Protein AF-A0A1J4KTD9-F1 (afdb_monomer)

Nearest PDB structures (foldseek):
  4gt6-assembly1_A  TM=8.105E-01  e=2.247E-06  Faecalibacterium duncaniae
  4oju-assembly1_D  TM=8.662E-01  e=1.163E-05  Pseudoflavonifractor capillosus ATCC 29799
  7xw6-assembly1_R  TM=5.407E-01  e=3.514E+00  Homo sapiens
  7utz-assembly1_R  TM=3.946E-01  e=4.998E+00  Homo sapiens

Mean predicted aligned error: 5.16 Å

Foldseek 3Di:
DDFDWDDDDQWIWTQDPVQAIETAARQSDAEEEEDDQWDADPNDTHGHAEYEALSQPLHNYQEYEYEQNRNHPYYYHCVCPNYNHDYYHYDHDDPDDDDDD

Secondary structure (DSSP, 8-state):
----EEEETTEEEEE-TTS-EEEE--TT-EEEEE--SEEEETTEEEEEEEEPTTTTTT-EEEEEEE-TT----EE-TTTTTTS---EEEE-----PPP---

Solvent-accessible surface area (backbone atoms only — not comparable to full-atom values): 5586 Å² total; per-residue (Å²): 136,81,76,50,72,53,73,59,90,52,41,27,35,33,49,45,96,87,58,35,26,30,36,30,62,17,69,73,31,48,45,72,40,73,56,60,35,54,45,78,55,96,89,39,79,24,46,23,36,29,38,30,59,34,16,35,36,63,14,58,26,41,30,40,34,35,48,66,73,45,51,60,79,46,76,30,64,57,23,58,42,78,30,54,58,78,46,80,43,73,49,72,80,78,82,80,78,84,81,85,127

Structure (mmCIF, N/CA/C/O backbone):
data_AF-A0A1J4KTD9-F1
#
_entry.id   AF-A0A1J4KTD9-F1
#
loop_
_atom_site.group_PDB
_atom_site.id
_atom_site.type_symbol
_atom_site.label_atom_id
_atom_site.label_alt_id
_atom_site.label_comp_id
_atom_site.label_asym_id
_atom_site.label_entity_id
_atom_site.label_seq_id
_atom_site.pdbx_PDB_ins_code
_atom_site.Cartn_x
_atom_site.Cartn_y
_atom_site.Cartn_z
_atom_site.occupancy
_atom_site.B_iso_or_equiv
_atom_site.auth_seq_id
_atom_site.auth_comp_id
_atom_site.auth_asym_id
_atom_site.auth_atom_id
_atom_site.pdbx_PDB_model_num
ATOM 1 N N . MET A 1 1 ? -0.892 -16.849 17.671 1.00 43.47 1 MET A N 1
ATOM 2 C CA . MET A 1 1 ? -2.004 -16.732 16.704 1.00 43.47 1 MET A CA 1
ATOM 3 C C . MET A 1 1 ? -1.434 -16.287 15.367 1.00 43.47 1 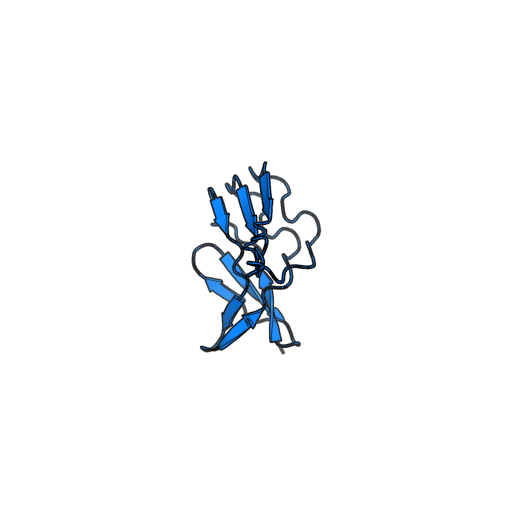MET A C 1
ATOM 5 O O . MET A 1 1 ? -0.628 -15.360 15.354 1.00 43.47 1 MET A O 1
ATOM 9 N N . SER A 1 2 ? -1.746 -17.011 14.293 1.00 50.59 2 SER A N 1
ATOM 10 C CA . SER A 1 2 ? -1.206 -16.798 12.945 1.00 50.59 2 SER A CA 1
ATOM 11 C C . SER A 1 2 ? -1.728 -15.506 12.317 1.00 50.59 2 SER A C 1
ATOM 13 O O . SER A 1 2 ? -2.882 -15.146 12.514 1.00 50.59 2 SER A O 1
ATOM 15 N N . LYS A 1 3 ? -0.889 -14.832 11.524 1.00 62.97 3 LYS A N 1
ATOM 16 C CA . LYS A 1 3 ? -1.304 -13.737 10.637 1.00 62.97 3 LYS A CA 1
ATOM 17 C C . LYS A 1 3 ? -2.328 -14.273 9.625 1.00 62.97 3 LYS A C 1
ATOM 19 O O . LYS A 1 3 ? -1.967 -15.126 8.814 1.00 62.97 3 LYS A O 1
ATOM 24 N N . SER A 1 4 ? -3.569 -13.793 9.663 1.00 76.50 4 SER A N 1
ATOM 25 C CA . SER A 1 4 ? -4.582 -14.120 8.649 1.00 76.50 4 SER A CA 1
ATOM 26 C C . SER A 1 4 ? -4.346 -13.294 7.389 1.00 76.50 4 SER A C 1
ATOM 28 O O . SER A 1 4 ? -4.072 -12.097 7.485 1.00 76.50 4 SER A O 1
ATOM 30 N N . LYS A 1 5 ? -4.446 -13.929 6.218 1.00 83.38 5 LYS A N 1
ATOM 31 C CA . LYS A 1 5 ? -4.310 -13.284 4.906 1.00 83.38 5 LYS A CA 1
ATOM 32 C C . LYS A 1 5 ? -5.632 -13.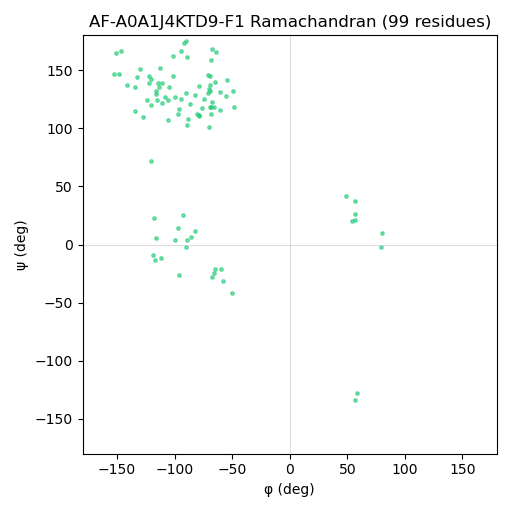341 4.154 1.00 83.38 5 LYS A C 1
ATOM 34 O O . LYS A 1 5 ? -6.285 -14.380 4.164 1.00 83.38 5 LYS A O 1
ATOM 39 N N . PHE A 1 6 ? -5.990 -12.256 3.479 1.00 87.00 6 PHE A N 1
ATOM 40 C CA . PHE A 1 6 ? -7.142 -12.203 2.577 1.00 87.00 6 PHE A CA 1
ATOM 41 C C . PHE A 1 6 ? -6.863 -11.254 1.409 1.00 87.00 6 PHE A C 1
ATOM 43 O O . PHE A 1 6 ? -5.891 -10.497 1.446 1.00 87.00 6 PHE A O 1
ATOM 50 N N . ALA A 1 7 ? -7.697 -11.311 0.372 1.00 83.31 7 ALA A N 1
ATOM 51 C CA . ALA A 1 7 ? -7.576 -10.464 -0.807 1.00 83.31 7 ALA A CA 1
ATOM 52 C C . ALA A 1 7 ? -8.852 -9.647 -1.032 1.00 83.31 7 ALA A C 1
ATOM 54 O O . ALA A 1 7 ? -9.958 -10.132 -0.795 1.00 83.31 7 ALA A O 1
ATOM 55 N N . PHE A 1 8 ? -8.688 -8.421 -1.522 1.00 81.44 8 PHE A N 1
ATOM 56 C CA . PHE A 1 8 ? -9.765 -7.573 -2.020 1.00 81.44 8 PHE A CA 1
ATOM 57 C C . PHE A 1 8 ? -9.322 -6.959 -3.350 1.00 81.44 8 PHE A C 1
ATOM 59 O O . PHE A 1 8 ? -8.338 -6.218 -3.417 1.00 81.44 8 PHE A O 1
ATOM 66 N N . GLY A 1 9 ? -10.012 -7.316 -4.435 1.00 84.69 9 GLY A N 1
ATOM 67 C CA . GLY A 1 9 ? -9.540 -7.014 -5.785 1.00 84.69 9 GLY A CA 1
ATOM 68 C C . GLY A 1 9 ? -8.158 -7.627 -6.042 1.00 84.69 9 GLY A C 1
ATOM 69 O O . GLY A 1 9 ? -7.947 -8.816 -5.818 1.00 84.69 9 GLY A O 1
ATOM 70 N N . SER A 1 10 ? -7.203 -6.814 -6.498 1.00 91.50 10 SER A N 1
ATOM 71 C CA . SER A 1 10 ? -5.812 -7.232 -6.732 1.00 91.50 10 SER A CA 1
ATOM 72 C C . SER A 1 10 ? -4.895 -7.083 -5.510 1.00 91.50 10 SER A C 1
ATOM 74 O O . SER A 1 10 ? -3.685 -7.281 -5.641 1.00 91.50 10 SER A O 1
ATOM 76 N N . LEU A 1 11 ? -5.436 -6.671 -4.359 1.00 96.44 11 LEU A N 1
ATOM 77 C CA . LEU A 1 11 ? -4.669 -6.337 -3.161 1.00 96.44 11 LEU A CA 1
ATOM 78 C C . LEU A 1 11 ? -4.785 -7.433 -2.112 1.00 96.44 11 LEU A C 1
ATOM 80 O O . LEU A 1 11 ? -5.878 -7.914 -1.819 1.00 96.44 11 LEU A O 1
ATOM 84 N N . ASN A 1 12 ? -3.650 -7.787 -1.523 1.00 96.88 12 ASN A N 1
ATOM 85 C CA . ASN A 1 12 ? -3.563 -8.725 -0.415 1.00 96.88 12 ASN A CA 1
ATOM 86 C C . ASN A 1 12 ? -3.390 -7.964 0.897 1.00 96.88 12 ASN A C 1
ATOM 88 O O . ASN A 1 12 ? -2.669 -6.970 0.953 1.00 96.88 12 ASN A O 1
ATOM 92 N N . PHE A 1 13 ? -3.978 -8.478 1.971 1.00 97.31 13 PHE A N 1
ATOM 93 C CA . PHE A 1 13 ? -3.913 -7.881 3.300 1.00 97.31 13 PHE A CA 1
ATOM 94 C C . PHE A 1 13 ? -3.512 -8.916 4.345 1.00 97.31 13 PHE A C 1
ATOM 96 O O . PHE A 1 13 ? -3.787 -10.110 4.208 1.00 97.31 13 PHE A O 1
ATOM 103 N N . ILE A 1 14 ? -2.858 -8.438 5.398 1.00 96.81 14 ILE A N 1
ATOM 104 C CA . ILE A 1 14 ? -2.562 -9.172 6.625 1.00 96.81 14 ILE A CA 1
ATOM 105 C C . ILE A 1 14 ? -3.294 -8.481 7.769 1.00 96.81 14 ILE A C 1
ATOM 107 O O . ILE A 1 14 ? -3.184 -7.267 7.918 1.00 96.81 14 ILE A O 1
ATOM 111 N N . VAL A 1 15 ? -3.998 -9.257 8.591 1.00 96.88 15 VAL A N 1
ATOM 112 C CA . VAL A 1 15 ? -4.613 -8.752 9.826 1.00 96.88 15 VAL A CA 1
ATOM 113 C C . VAL A 1 15 ? -3.570 -8.710 10.943 1.00 96.88 15 VAL A C 1
ATOM 115 O O . VAL A 1 15 ? -2.888 -9.707 11.212 1.00 96.88 15 VAL A O 1
ATOM 118 N N . ASN A 1 16 ? -3.463 -7.558 11.596 1.00 95.56 16 ASN A N 1
ATOM 119 C CA . ASN A 1 16 ? -2.581 -7.315 12.729 1.00 95.56 16 ASN A CA 1
ATOM 120 C C . ASN A 1 16 ? -3.272 -7.655 14.056 1.00 95.56 16 ASN A C 1
ATOM 122 O O . ASN A 1 16 ? -4.494 -7.753 14.149 1.00 95.56 16 ASN A O 1
ATOM 126 N N . LYS A 1 17 ? -2.477 -7.847 15.116 1.00 93.00 17 LYS A N 1
ATOM 127 C CA . LYS A 1 17 ? -3.000 -8.220 16.445 1.00 93.00 17 LYS A CA 1
ATOM 128 C C . LYS A 1 17 ? -3.857 -7.127 17.090 1.00 93.00 17 LYS A C 1
ATOM 130 O O . LYS A 1 17 ? -4.674 -7.441 17.944 1.00 93.00 17 LYS A O 1
ATOM 135 N N . ASP A 1 18 ? -3.642 -5.877 16.702 1.00 94.31 18 ASP A N 1
ATOM 136 C CA . ASP A 1 18 ? -4.359 -4.697 17.190 1.00 94.31 18 ASP A CA 1
ATOM 137 C C . ASP A 1 18 ? -5.662 -4.421 16.419 1.00 94.31 18 ASP A C 1
ATOM 139 O O . ASP A 1 18 ? -6.305 -3.401 16.642 1.00 94.31 18 ASP A O 1
ATOM 143 N N . GLY A 1 19 ? -6.062 -5.320 15.514 1.00 94.31 19 GLY A N 1
ATOM 144 C CA . GLY A 1 19 ? -7.271 -5.156 14.709 1.00 94.31 19 GLY A CA 1
ATOM 145 C C . GLY A 1 19 ? -7.097 -4.233 13.504 1.00 94.31 19 GLY A C 1
ATOM 146 O O . GLY A 1 19 ? -8.089 -3.900 12.865 1.00 94.31 19 GLY A O 1
ATOM 147 N N . THR A 1 20 ? -5.869 -3.833 13.164 1.00 96.88 20 THR A N 1
ATOM 148 C CA . THR A 1 20 ? -5.566 -3.113 11.919 1.00 96.88 20 THR A CA 1
ATOM 149 C C . THR A 1 20 ? -5.182 -4.072 10.785 1.00 96.88 20 THR A C 1
ATOM 151 O O . THR A 1 20 ? -5.029 -5.282 10.981 1.00 96.88 20 THR A O 1
ATOM 154 N N . ALA A 1 21 ? -5.019 -3.539 9.578 1.00 97.88 21 ALA A N 1
ATOM 155 C CA . ALA A 1 21 ? -4.555 -4.264 8.407 1.00 97.88 21 ALA A CA 1
ATOM 156 C C . ALA A 1 21 ? -3.266 -3.661 7.838 1.00 97.88 21 ALA A C 1
ATOM 158 O O . ALA A 1 21 ? -3.098 -2.442 7.745 1.00 97.88 21 ALA A O 1
ATOM 159 N N . THR A 1 22 ? -2.391 -4.547 7.370 1.00 98.06 22 THR A N 1
ATOM 160 C CA . THR A 1 22 ? -1.230 -4.214 6.546 1.00 98.06 22 THR A CA 1
ATOM 161 C C . THR A 1 22 ? -1.483 -4.686 5.116 1.00 98.06 22 THR A C 1
ATOM 163 O O . THR A 1 22 ? -1.772 -5.866 4.898 1.00 98.06 22 THR A O 1
ATOM 166 N N . LEU A 1 23 ? -1.340 -3.798 4.129 1.00 98.19 23 LEU A N 1
ATOM 167 C CA . LEU A 1 23 ? -1.352 -4.157 2.711 1.00 98.19 23 LEU A CA 1
ATOM 168 C C . LEU A 1 23 ? -0.085 -4.965 2.405 1.00 98.19 23 LEU A C 1
ATOM 170 O O . LEU A 1 23 ? 1.037 -4.468 2.485 1.00 98.19 23 LEU A O 1
ATOM 174 N N . ALA A 1 24 ? -0.269 -6.242 2.103 1.00 98.06 24 ALA A N 1
ATOM 175 C CA . ALA A 1 24 ? 0.790 -7.210 1.875 1.00 98.06 24 ALA A CA 1
ATOM 176 C C . ALA A 1 24 ? 1.211 -7.260 0.400 1.00 98.06 24 ALA A C 1
ATOM 178 O O . ALA A 1 24 ? 0.592 -6.643 -0.468 1.00 98.06 24 ALA A O 1
ATOM 179 N N . LYS A 1 25 ? 2.250 -8.052 0.098 1.00 97.56 25 LYS A N 1
ATOM 180 C CA . LYS A 1 25 ? 2.718 -8.265 -1.278 1.00 97.56 25 LYS A CA 1
ATOM 181 C C . LYS A 1 25 ? 1.550 -8.607 -2.207 1.00 97.56 25 LYS A C 1
ATOM 183 O O . LYS A 1 25 ? 0.888 -9.631 -2.031 1.00 97.56 25 LYS A O 1
ATOM 188 N N . SER A 1 26 ? 1.331 -7.749 -3.196 1.00 97.62 26 SER A N 1
ATOM 189 C CA . SER A 1 26 ? 0.188 -7.772 -4.107 1.00 97.62 26 SER A CA 1
ATOM 190 C C . SER A 1 26 ? 0.684 -7.918 -5.551 1.00 97.62 26 SER A C 1
ATOM 192 O O . SER A 1 26 ? 0.641 -6.960 -6.319 1.00 97.62 26 SER A O 1
ATOM 194 N N . PRO A 1 27 ? 1.191 -9.107 -5.942 1.00 95.69 27 PRO A N 1
ATOM 195 C CA . PRO A 1 27 ? 1.880 -9.302 -7.225 1.00 95.69 27 PRO A CA 1
ATOM 196 C C . PRO A 1 27 ? 0.967 -9.110 -8.444 1.00 95.69 27 PRO A C 1
ATOM 198 O O . PRO A 1 27 ? 1.446 -8.845 -9.539 1.00 95.69 27 PRO A O 1
ATOM 201 N N . ASN A 1 28 ? -0.348 -9.222 -8.248 1.00 94.75 28 ASN A N 1
ATOM 202 C CA . ASN A 1 28 ? -1.345 -9.096 -9.309 1.00 94.75 28 ASN A CA 1
ATOM 203 C C . ASN A 1 28 ? -1.842 -7.652 -9.498 1.00 94.75 28 ASN A C 1
ATOM 205 O O . ASN A 1 28 ? -2.677 -7.401 -10.369 1.00 94.75 28 ASN A O 1
ATOM 209 N N . ALA A 1 29 ? -1.372 -6.708 -8.676 1.00 97.00 29 ALA A N 1
ATOM 210 C CA . ALA A 1 29 ? -1.713 -5.300 -8.810 1.00 97.00 29 ALA A CA 1
ATOM 211 C C . ALA A 1 29 ? -1.070 -4.701 -10.073 1.00 97.00 29 ALA A C 1
ATOM 213 O O . ALA A 1 29 ? 0.093 -4.965 -10.392 1.00 97.00 29 ALA A O 1
ATOM 214 N N . LYS A 1 30 ? -1.841 -3.893 -10.804 1.00 97.06 30 LYS A N 1
ATOM 215 C CA . LYS A 1 30 ? -1.428 -3.267 -12.066 1.00 97.06 30 LYS A CA 1
ATOM 216 C C . LYS A 1 30 ? -2.148 -1.941 -12.286 1.00 97.06 30 LYS A C 1
ATOM 218 O O . LYS A 1 30 ? -3.184 -1.705 -11.670 1.00 97.06 30 LYS A O 1
ATOM 223 N N . ASN A 1 31 ? -1.648 -1.130 -13.217 1.00 96.50 31 ASN A N 1
ATOM 224 C CA . ASN A 1 31 ? -2.206 0.176 -13.573 1.00 96.50 31 ASN A CA 1
ATOM 225 C C . ASN A 1 31 ? -2.285 1.103 -12.346 1.00 96.50 31 ASN A C 1
ATOM 227 O O . ASN A 1 31 ? -1.324 1.217 -11.591 1.00 96.50 31 ASN A O 1
ATOM 231 N N . ILE A 1 32 ? -3.415 1.774 -12.148 1.00 96.38 32 ILE A N 1
ATOM 232 C CA . ILE A 1 32 ? -3.648 2.646 -11.003 1.00 96.38 32 ILE A CA 1
ATOM 233 C C . ILE A 1 32 ? -4.268 1.822 -9.875 1.00 96.38 32 ILE A C 1
ATOM 235 O O . ILE A 1 32 ? -5.256 1.118 -10.086 1.00 96.38 32 ILE A O 1
ATOM 239 N N . VAL A 1 33 ? -3.701 1.936 -8.677 1.00 96.31 33 VAL A N 1
ATOM 240 C CA . VAL A 1 33 ? -4.189 1.275 -7.463 1.00 96.31 33 VAL A CA 1
ATOM 241 C C . VAL A 1 33 ? -4.631 2.322 -6.455 1.00 96.31 33 VAL A C 1
ATOM 243 O O . VAL A 1 33 ? -3.859 3.208 -6.107 1.00 96.31 33 VAL A O 1
ATOM 246 N N . THR A 1 34 ? -5.837 2.177 -5.918 1.00 96.25 34 THR A N 1
ATOM 247 C CA . THR A 1 34 ? -6.259 2.909 -4.720 1.00 96.25 34 THR A CA 1
ATOM 248 C C . THR A 1 34 ? -6.000 2.041 -3.497 1.00 96.25 34 THR A C 1
ATOM 250 O O . THR A 1 34 ? -6.473 0.904 -3.446 1.00 96.25 34 THR A O 1
ATOM 253 N N . VAL A 1 35 ? -5.264 2.557 -2.511 1.00 96.69 35 VAL A N 1
ATOM 254 C CA . VAL A 1 35 ? -5.134 1.903 -1.203 1.00 96.69 35 VAL A CA 1
ATOM 255 C C . VAL A 1 35 ? -6.381 2.249 -0.394 1.00 96.69 35 VAL A C 1
ATOM 257 O O . VAL A 1 35 ? -6.576 3.423 -0.079 1.00 96.69 35 VAL A O 1
ATOM 260 N N . PRO A 1 36 ? -7.260 1.279 -0.088 1.00 95.88 36 PRO A N 1
ATOM 261 C CA . PRO A 1 36 ? -8.479 1.585 0.637 1.00 95.88 36 PRO A CA 1
ATOM 262 C C . PRO A 1 36 ? -8.150 1.939 2.097 1.00 95.88 36 PRO A C 1
ATOM 264 O O . PRO A 1 36 ? -7.244 1.337 2.674 1.00 95.88 36 PRO A O 1
ATOM 267 N N . PRO A 1 37 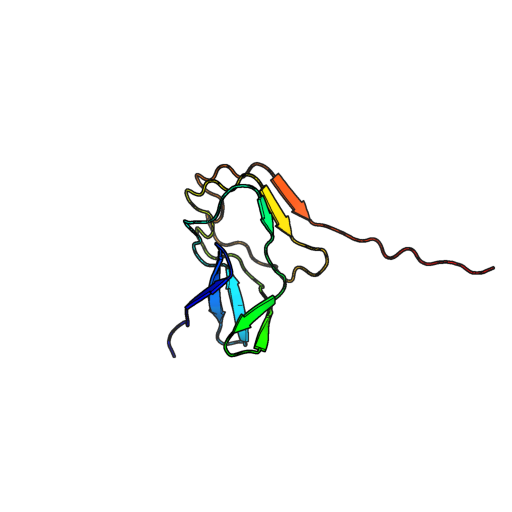? -8.896 2.865 2.718 1.00 96.31 37 PRO A N 1
ATOM 268 C CA . PRO A 1 37 ? -8.715 3.236 4.124 1.00 96.31 37 PRO A CA 1
ATOM 269 C C . PRO A 1 37 ? -9.096 2.091 5.075 1.00 96.31 37 PRO A C 1
ATOM 271 O O . PRO A 1 37 ? -8.523 1.960 6.155 1.00 96.31 37 PRO A O 1
ATOM 274 N N . TYR A 1 38 ? -10.019 1.224 4.645 1.00 96.38 38 TYR A N 1
ATOM 275 C CA . TYR A 1 38 ? -10.472 0.045 5.377 1.00 96.38 38 TYR A CA 1
ATOM 276 C C . TYR A 1 38 ? -10.491 -1.184 4.471 1.00 96.38 38 TYR A C 1
ATOM 278 O O . TYR A 1 38 ? -10.859 -1.107 3.299 1.00 96.38 38 TYR A O 1
ATOM 286 N N . ALA A 1 39 ? -10.152 -2.336 5.037 1.00 94.62 39 ALA A N 1
ATOM 287 C CA . ALA A 1 39 ? -10.333 -3.638 4.412 1.00 94.62 39 ALA A CA 1
ATOM 288 C C . ALA A 1 39 ? -11.398 -4.434 5.186 1.00 94.62 39 ALA A C 1
ATOM 290 O O . ALA A 1 39 ? -11.580 -4.217 6.380 1.00 94.62 39 ALA A O 1
ATOM 291 N N . VAL A 1 40 ? -12.121 -5.343 4.527 1.00 91.31 40 VAL A N 1
ATOM 292 C CA . VAL A 1 40 ? -13.184 -6.129 5.179 1.00 91.31 40 VAL A CA 1
ATOM 293 C C . VAL A 1 40 ? -12.635 -7.481 5.620 1.00 91.31 40 VAL A C 1
ATOM 295 O O . VAL A 1 40 ? -12.260 -8.301 4.783 1.00 91.31 40 VAL A O 1
ATOM 298 N N . TYR A 1 41 ? -12.627 -7.734 6.928 1.00 90.19 41 TYR A N 1
ATOM 299 C CA . TYR A 1 41 ? -12.228 -9.013 7.516 1.00 90.19 41 TYR A CA 1
ATOM 300 C C . TYR A 1 41 ? -13.353 -9.559 8.398 1.00 90.19 41 TYR A C 1
ATOM 302 O O . TYR A 1 41 ? -13.832 -8.877 9.302 1.00 90.19 41 TYR A O 1
ATOM 310 N N . ASN A 1 42 ? -13.804 -10.788 8.123 1.00 90.88 42 ASN A N 1
ATOM 311 C CA . ASN A 1 42 ? -14.937 -11.425 8.812 1.00 90.88 42 ASN A CA 1
ATOM 312 C C . ASN A 1 42 ? -16.184 -10.519 8.908 1.00 90.88 42 ASN A C 1
ATOM 314 O O . ASN A 1 42 ? -16.824 -10.438 9.952 1.00 90.88 42 ASN A O 1
ATOM 318 N N . GLY A 1 43 ? -16.496 -9.799 7.826 1.00 90.69 43 GLY A N 1
ATOM 319 C CA . GLY A 1 43 ? -17.653 -8.900 7.749 1.00 90.69 43 GLY A CA 1
ATOM 320 C C . GLY A 1 43 ? -17.476 -7.534 8.421 1.00 90.69 43 GLY A C 1
ATOM 321 O O . GLY A 1 43 ? -18.375 -6.709 8.310 1.00 90.69 43 GLY A O 1
ATOM 322 N N . ASN A 1 44 ? -16.334 -7.260 9.061 1.00 92.31 44 ASN A N 1
ATOM 323 C CA . ASN A 1 44 ? -16.070 -5.985 9.730 1.00 92.31 44 ASN A CA 1
ATOM 324 C C . ASN A 1 44 ? -14.991 -5.173 8.995 1.00 92.31 44 ASN A C 1
ATOM 326 O O . ASN A 1 44 ? -13.986 -5.752 8.564 1.00 92.31 44 ASN A O 1
ATOM 330 N N . PRO A 1 45 ? -15.158 -3.845 8.858 1.00 95.62 45 PRO A N 1
ATOM 331 C CA . PRO A 1 45 ? -14.106 -2.981 8.346 1.00 95.62 45 PRO A CA 1
ATOM 332 C C . PRO A 1 45 ? -12.982 -2.848 9.381 1.00 95.62 45 PRO A C 1
ATOM 334 O O . PRO A 1 45 ? -13.228 -2.538 10.545 1.00 95.62 45 PRO A O 1
ATOM 337 N N . ILE A 1 46 ? -11.743 -3.053 8.944 1.00 96.38 46 ILE A N 1
ATOM 338 C CA . ILE A 1 46 ? -10.530 -2.844 9.738 1.00 96.38 46 ILE A CA 1
ATOM 339 C C . ILE A 1 46 ? -9.612 -1.836 9.036 1.00 96.38 46 ILE A C 1
ATOM 341 O O . ILE A 1 46 ? -9.493 -1.884 7.809 1.00 96.38 46 ILE A O 1
ATOM 345 N N . PRO A 1 47 ? -8.978 -0.905 9.769 1.00 98.06 47 PRO A N 1
ATOM 346 C CA . PRO A 1 47 ? -8.217 0.188 9.170 1.00 98.06 47 PRO A CA 1
ATOM 347 C C . PRO A 1 47 ? -6.929 -0.317 8.514 1.00 98.06 47 PRO A C 1
ATOM 349 O O . PRO A 1 47 ? -6.179 -1.085 9.118 1.00 98.06 47 PRO A O 1
ATOM 352 N N . VAL A 1 48 ? -6.642 0.136 7.294 1.00 98.19 48 VAL A N 1
ATOM 353 C CA . VAL A 1 48 ? -5.383 -0.146 6.590 1.00 98.19 48 VAL A CA 1
ATOM 354 C C . VAL A 1 48 ? -4.369 0.929 6.964 1.00 98.19 48 VAL A C 1
ATOM 356 O O . VAL A 1 48 ? -4.481 2.077 6.539 1.00 98.19 48 VAL A O 1
ATOM 359 N N . VAL A 1 49 ? -3.377 0.559 7.773 1.00 98.31 49 VAL A N 1
ATOM 360 C CA . VAL A 1 49 ? -2.454 1.523 8.406 1.00 98.31 49 VAL A CA 1
ATOM 361 C C . VAL A 1 49 ? -1.020 1.439 7.886 1.00 98.31 49 VAL A C 1
ATOM 363 O O . VAL A 1 49 ? -0.203 2.324 8.151 1.00 98.31 49 VAL A O 1
ATOM 366 N N . GLU A 1 50 ? -0.699 0.389 7.133 1.00 98.38 50 GLU A N 1
ATOM 367 C CA . GLU A 1 50 ? 0.665 0.100 6.698 1.00 98.38 50 GLU A CA 1
ATOM 368 C C . GLU A 1 50 ? 0.696 -0.597 5.335 1.00 98.38 50 GLU A C 1
ATOM 370 O O . GLU A 1 50 ? -0.159 -1.431 5.031 1.00 98.38 50 GLU A O 1
ATOM 375 N N . LEU A 1 51 ? 1.729 -0.310 4.541 1.00 98.50 51 LEU A N 1
ATOM 376 C CA . LEU A 1 51 ? 2.161 -1.157 3.426 1.00 98.50 51 LEU A CA 1
ATOM 377 C C . LEU A 1 51 ? 3.360 -1.989 3.884 1.00 98.50 51 LEU A C 1
ATOM 379 O O . LEU A 1 51 ? 4.342 -1.431 4.365 1.00 98.50 51 LEU A O 1
ATOM 383 N N . ALA A 1 52 ? 3.299 -3.307 3.713 1.00 98.38 52 ALA A N 1
ATOM 384 C CA . ALA A 1 52 ? 4.378 -4.211 4.094 1.00 98.38 52 ALA A CA 1
ATOM 385 C C . ALA A 1 52 ? 5.663 -3.968 3.286 1.00 98.38 52 ALA A C 1
ATOM 387 O O . ALA A 1 52 ? 5.659 -3.367 2.206 1.00 98.38 52 ALA A O 1
ATOM 388 N N . GLU A 1 53 ? 6.766 -4.541 3.771 1.00 98.31 53 GLU A N 1
ATOM 389 C CA . GLU A 1 53 ? 7.973 -4.712 2.967 1.00 98.31 53 GLU A CA 1
ATOM 390 C C . GLU A 1 53 ? 7.625 -5.348 1.612 1.00 98.31 53 GLU A C 1
ATOM 392 O O . GLU A 1 53 ? 6.895 -6.342 1.538 1.00 98.31 53 GLU A O 1
ATOM 397 N N . SER A 1 54 ? 8.145 -4.762 0.531 1.00 97.81 54 SER A N 1
ATOM 398 C CA . SER A 1 54 ? 7.935 -5.255 -0.835 1.00 97.81 54 SER A CA 1
ATOM 399 C C . SER A 1 54 ? 6.457 -5.375 -1.270 1.00 97.81 54 SER A C 1
ATOM 401 O O . SER A 1 54 ? 6.147 -6.175 -2.156 1.00 97.81 54 SER A O 1
ATOM 403 N N . ALA A 1 55 ? 5.537 -4.589 -0.685 1.00 98.19 55 ALA A N 1
ATOM 404 C CA . ALA A 1 55 ? 4.093 -4.651 -0.964 1.00 98.19 55 ALA A CA 1
ATOM 405 C C . ALA A 1 55 ? 3.730 -4.608 -2.465 1.00 98.19 55 ALA A C 1
ATOM 407 O O . ALA A 1 55 ? 2.898 -5.389 -2.926 1.00 98.19 55 ALA A O 1
ATOM 408 N N . PHE A 1 56 ? 4.402 -3.758 -3.240 1.00 98.25 56 PHE A N 1
ATOM 409 C CA . PHE A 1 56 ? 4.252 -3.623 -4.692 1.00 98.25 56 PHE A CA 1
ATOM 410 C C . PHE A 1 56 ? 5.544 -3.951 -5.452 1.00 98.25 56 PHE A C 1
ATOM 412 O O . PHE A 1 56 ? 5.724 -3.520 -6.592 1.00 98.25 56 PHE A O 1
ATOM 419 N N . HIS A 1 57 ? 6.442 -4.733 -4.852 1.00 97.94 57 HIS A N 1
ATOM 420 C CA . HIS A 1 57 ? 7.694 -5.124 -5.495 1.00 97.94 57 HIS A CA 1
ATOM 421 C C . HIS A 1 57 ? 7.446 -5.905 -6.791 1.00 97.94 57 HIS A C 1
ATOM 423 O O . HIS A 1 57 ? 6.688 -6.879 -6.776 1.00 97.94 57 HIS A O 1
ATOM 429 N N . GLN A 1 58 ? 8.121 -5.512 -7.878 1.00 97.69 58 GLN A N 1
ATOM 430 C CA . GLN A 1 58 ? 7.983 -6.130 -9.209 1.00 97.69 58 GLN A CA 1
ATOM 431 C C . GLN A 1 58 ? 6.543 -6.144 -9.752 1.00 97.69 58 GLN A C 1
ATOM 433 O O . GLN A 1 58 ? 6.117 -7.101 -10.397 1.00 97.69 58 GLN A O 1
ATOM 438 N N . THR A 1 59 ? 5.772 -5.085 -9.495 1.00 98.12 59 THR A N 1
ATOM 439 C CA . THR A 1 59 ? 4.404 -4.946 -10.020 1.00 98.12 59 THR A CA 1
ATOM 440 C C . THR A 1 59 ? 4.326 -4.013 -11.227 1.00 98.12 59 THR A C 1
ATOM 442 O O . THR A 1 59 ? 5.200 -3.178 -11.454 1.00 98.12 59 THR A O 1
ATOM 445 N N . LYS A 1 60 ? 3.227 -4.121 -11.984 1.00 98.06 60 LYS A N 1
ATOM 446 C CA . LYS A 1 60 ? 2.882 -3.231 -13.109 1.00 98.06 60 LYS A CA 1
ATOM 447 C C . LYS A 1 60 ? 1.999 -2.057 -12.684 1.00 98.06 60 LYS A C 1
ATOM 449 O O . LYS A 1 60 ? 1.189 -1.561 -13.466 1.00 98.06 60 LYS A O 1
ATOM 454 N N . VAL A 1 61 ? 2.077 -1.671 -11.411 1.00 98.25 61 VAL A N 1
ATOM 455 C CA . VAL A 1 61 ? 1.365 -0.504 -10.882 1.00 98.25 61 VAL A CA 1
ATOM 456 C C . VAL A 1 61 ? 2.090 0.743 -11.369 1.00 98.25 61 VAL A C 1
ATOM 458 O O . VAL A 1 61 ? 3.284 0.867 -11.149 1.00 98.25 61 VAL A O 1
ATOM 461 N N . SER A 1 62 ? 1.382 1.656 -12.024 1.00 97.69 62 SER A N 1
ATOM 462 C CA . SER A 1 62 ? 1.929 2.919 -12.529 1.00 97.69 62 SER A CA 1
ATOM 463 C C . SER A 1 62 ? 1.697 4.087 -11.570 1.00 97.69 62 SER A C 1
ATOM 465 O O . SER A 1 62 ? 2.447 5.068 -11.571 1.00 97.69 62 SER A O 1
ATOM 467 N N . SER A 1 63 ? 0.654 4.016 -10.740 1.00 97.62 63 SER A N 1
ATOM 468 C CA . SER A 1 63 ? 0.328 5.045 -9.750 1.00 97.62 63 SER A CA 1
ATOM 469 C C . SER A 1 63 ? -0.421 4.463 -8.558 1.00 97.62 63 SER A C 1
ATOM 471 O O . SER A 1 63 ? -1.240 3.556 -8.717 1.00 97.62 63 SER A O 1
ATOM 473 N N . ILE A 1 64 ? -0.178 5.032 -7.379 1.00 97.62 64 ILE A N 1
ATOM 474 C CA . ILE A 1 64 ? -0.935 4.726 -6.162 1.00 97.62 64 ILE A CA 1
ATOM 475 C C . ILE A 1 64 ? -1.722 5.959 -5.728 1.00 97.62 64 ILE A C 1
ATOM 477 O O . ILE A 1 64 ? -1.188 7.067 -5.713 1.00 97.62 64 ILE A O 1
ATOM 481 N N . ILE A 1 65 ? -2.982 5.752 -5.357 1.00 96.69 65 ILE A N 1
ATOM 482 C CA . ILE A 1 65 ? -3.867 6.759 -4.784 1.00 96.69 65 ILE A CA 1
ATOM 483 C C . ILE A 1 65 ? -4.112 6.411 -3.316 1.00 96.69 65 ILE A C 1
ATOM 485 O O . ILE A 1 65 ? -4.639 5.344 -2.998 1.00 96.69 65 ILE A O 1
ATOM 489 N N . PHE A 1 66 ? -3.762 7.342 -2.436 1.00 96.25 66 PHE A N 1
ATOM 490 C CA . PHE A 1 66 ? -4.197 7.386 -1.049 1.00 96.25 66 PHE A CA 1
ATOM 491 C C . PHE A 1 66 ? -5.396 8.345 -0.967 1.00 96.25 66 PHE A C 1
ATOM 493 O O .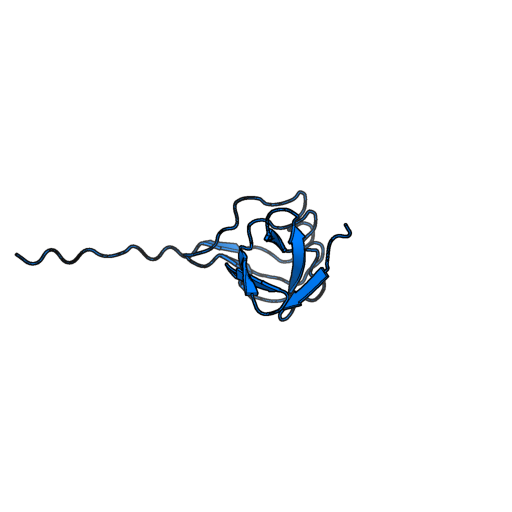 PHE A 1 66 ? -5.233 9.541 -1.240 1.00 96.25 66 PHE A O 1
ATOM 500 N N . PRO A 1 67 ? -6.609 7.846 -0.671 1.00 95.06 67 PRO A N 1
ATOM 501 C CA . PRO A 1 67 ? -7.785 8.694 -0.530 1.00 95.06 67 PRO A CA 1
ATOM 502 C C . PRO A 1 67 ? -7.671 9.603 0.702 1.00 95.06 67 PRO A C 1
ATOM 504 O O . PRO A 1 67 ? -6.797 9.423 1.547 1.00 95.06 67 PRO A O 1
ATOM 507 N N . ASN A 1 68 ? -8.568 10.586 0.799 1.00 92.38 68 ASN A N 1
ATOM 508 C CA . ASN A 1 68 ? -8.540 11.622 1.842 1.00 92.38 68 ASN A CA 1
ATOM 509 C C . ASN A 1 68 ? -8.598 11.069 3.272 1.00 92.38 68 ASN A C 1
ATOM 511 O O . ASN A 1 68 ? -8.077 11.676 4.201 1.00 92.38 68 ASN A O 1
ATOM 515 N N . ASP A 1 69 ? -9.270 9.937 3.440 1.00 93.81 69 ASP A N 1
ATOM 516 C CA . ASP A 1 69 ? -9.457 9.220 4.696 1.00 93.81 69 ASP A CA 1
ATOM 517 C C . ASP A 1 69 ? -8.444 8.080 4.877 1.00 93.81 69 ASP A C 1
ATOM 519 O O . ASP A 1 69 ? -8.621 7.224 5.743 1.00 93.81 69 ASP A O 1
ATOM 523 N N . SER A 1 70 ? -7.375 8.055 4.072 1.00 95.69 70 SER A N 1
ATOM 524 C CA . SER A 1 70 ? -6.287 7.090 4.209 1.00 95.69 70 SER A CA 1
ATOM 525 C C . SER A 1 70 ? -5.693 7.129 5.617 1.00 95.69 70 SER A C 1
ATOM 527 O O . SER A 1 70 ? -5.247 8.170 6.095 1.00 95.69 70 SER A O 1
ATOM 529 N N . LEU A 1 71 ? -5.608 5.954 6.243 1.00 96.88 71 LEU A N 1
ATOM 530 C CA . LEU A 1 71 ? -5.032 5.762 7.578 1.00 96.88 71 LEU A CA 1
ATOM 531 C C . LEU A 1 71 ? -3.585 5.243 7.523 1.00 96.88 71 LEU A C 1
ATOM 533 O O . LEU A 1 71 ? -2.983 4.950 8.559 1.00 96.88 71 LEU A O 1
ATOM 537 N N . VAL A 1 72 ? -3.016 5.119 6.319 1.00 97.50 72 VAL A N 1
ATOM 538 C CA . VAL A 1 72 ? -1.645 4.647 6.114 1.00 97.50 72 VAL A CA 1
ATOM 539 C C . VAL A 1 72 ? -0.653 5.641 6.706 1.00 97.50 72 VAL A C 1
ATOM 541 O O . VAL A 1 72 ? -0.540 6.775 6.250 1.00 97.50 72 VAL A O 1
ATOM 544 N N . THR A 1 73 ? 0.117 5.180 7.687 1.00 96.25 73 THR A N 1
ATOM 545 C CA . THR A 1 73 ? 1.171 5.963 8.355 1.00 96.25 73 THR A CA 1
ATOM 546 C C . THR A 1 73 ? 2.556 5.345 8.191 1.00 96.25 73 THR A C 1
ATOM 548 O O . THR A 1 73 ? 3.556 5.968 8.545 1.00 96.25 73 THR A O 1
ATOM 551 N N . LYS A 1 74 ? 2.638 4.120 7.653 1.00 97.88 74 LYS A N 1
ATOM 552 C CA . LYS A 1 74 ? 3.885 3.356 7.533 1.00 97.88 74 LYS A CA 1
ATOM 553 C C . LYS A 1 74 ? 4.035 2.729 6.152 1.00 97.88 74 LYS A C 1
ATOM 555 O O 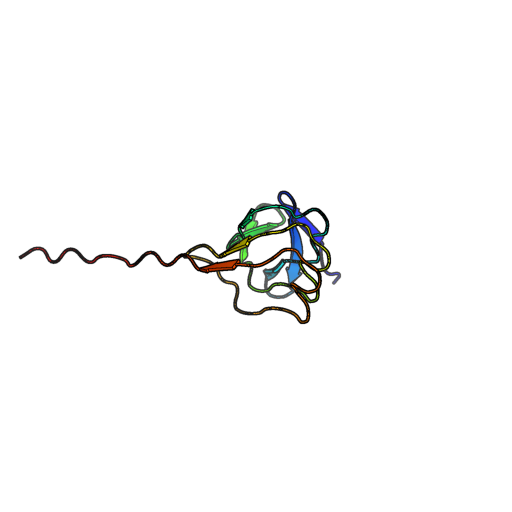. LYS A 1 74 ? 3.105 2.120 5.623 1.00 97.88 74 LYS A O 1
ATOM 560 N N . LEU A 1 75 ? 5.240 2.846 5.604 1.00 97.75 75 LEU A N 1
ATOM 561 C CA . LEU A 1 75 ? 5.651 2.226 4.349 1.00 97.75 75 LEU A CA 1
ATOM 562 C C . LEU A 1 75 ? 6.845 1.312 4.624 1.00 97.75 75 LEU A C 1
ATOM 564 O O . LEU A 1 75 ? 7.886 1.765 5.097 1.00 97.75 75 LEU A O 1
ATOM 568 N N . GLY A 1 76 ? 6.688 0.024 4.340 1.00 98.12 76 GLY A N 1
ATOM 569 C CA . GLY A 1 76 ? 7.738 -0.967 4.505 1.00 98.12 76 GLY A CA 1
ATOM 570 C C . GLY A 1 76 ? 8.884 -0.769 3.517 1.00 98.12 76 GLY A C 1
ATOM 571 O O . GLY A 1 76 ? 8.730 -0.171 2.445 1.00 98.12 76 GLY A O 1
ATOM 572 N N . ALA A 1 77 ? 10.049 -1.314 3.868 1.00 98.00 77 ALA A N 1
ATOM 573 C CA . ALA A 1 77 ? 11.230 -1.254 3.019 1.00 98.00 77 ALA A CA 1
ATOM 574 C C . ALA A 1 77 ? 10.934 -1.811 1.616 1.00 98.00 77 ALA A C 1
ATOM 576 O O . ALA A 1 77 ? 10.198 -2.787 1.451 1.00 98.00 77 ALA A O 1
ATOM 577 N N . ASN A 1 78 ? 11.499 -1.177 0.587 1.00 97.56 78 ASN A N 1
ATOM 578 C CA . ASN A 1 78 ? 11.376 -1.623 -0.802 1.00 97.56 78 ASN A CA 1
ATOM 579 C C . ASN A 1 78 ? 9.929 -1.819 -1.299 1.00 97.56 78 ASN A C 1
ATOM 581 O O . ASN A 1 78 ? 9.716 -2.533 -2.281 1.00 97.56 78 ASN A O 1
ATOM 585 N N . CYS A 1 79 ? 8.924 -1.216 -0.648 1.00 97.00 79 CYS A N 1
ATOM 586 C CA . CYS A 1 79 ? 7.517 -1.458 -0.974 1.00 97.00 79 CYS A CA 1
ATOM 587 C C . CYS A 1 79 ? 7.156 -1.100 -2.421 1.00 97.00 79 CYS A C 1
ATOM 589 O O . CYS A 1 79 ? 6.211 -1.676 -2.945 1.00 97.00 79 CYS A O 1
ATOM 591 N N . PHE A 1 80 ? 7.940 -0.248 -3.087 1.00 97.44 80 PHE A N 1
ATOM 592 C CA . PHE A 1 80 ? 7.768 0.129 -4.494 1.00 97.44 80 PHE A CA 1
ATOM 593 C C . 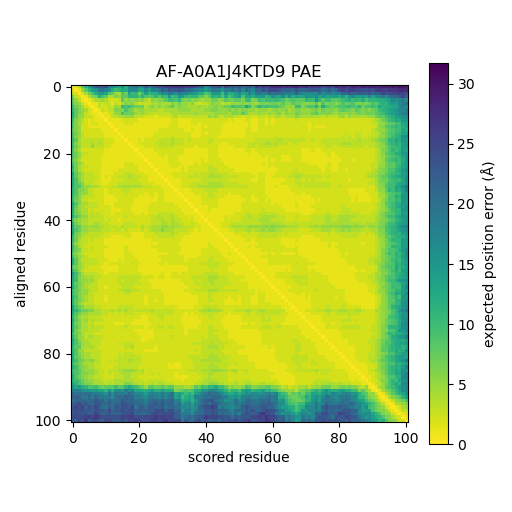PHE A 1 80 ? 8.935 -0.302 -5.404 1.00 97.44 80 PHE A C 1
ATOM 595 O O . PHE A 1 80 ? 8.959 0.051 -6.583 1.00 97.44 80 PHE A O 1
ATOM 602 N N . SER A 1 81 ? 9.923 -1.049 -4.899 1.00 97.50 81 SER A N 1
ATOM 603 C CA . SER A 1 81 ? 11.129 -1.374 -5.677 1.00 97.50 81 SER A CA 1
ATOM 604 C C . SER A 1 81 ? 10.807 -2.242 -6.897 1.00 97.50 81 SER A C 1
ATOM 606 O O . SER A 1 81 ? 10.011 -3.177 -6.814 1.00 97.50 81 SER A O 1
ATOM 608 N N . PHE A 1 82 ? 11.458 -1.952 -8.028 1.00 97.38 82 PHE A N 1
ATOM 609 C CA . PHE A 1 82 ? 11.256 -2.647 -9.310 1.00 97.38 82 PHE A CA 1
ATOM 610 C C . PHE A 1 82 ? 9.803 -2.642 -9.819 1.00 97.38 82 PHE A C 1
ATOM 612 O O . PHE A 1 82 ? 9.427 -3.509 -10.605 1.00 97.38 82 PHE A O 1
ATOM 619 N N . SER A 1 83 ? 8.978 -1.703 -9.356 1.00 97.25 83 SER A N 1
ATOM 620 C CA . SER A 1 83 ? 7.641 -1.467 -9.903 1.00 97.25 83 SER A CA 1
ATOM 621 C C . SER A 1 83 ? 7.663 -0.365 -10.962 1.00 97.25 83 SER A C 1
ATOM 623 O O . SER A 1 83 ? 8.624 0.400 -11.043 1.00 97.25 83 SER A O 1
ATOM 625 N N . ASP A 1 84 ? 6.577 -0.242 -11.724 1.00 98.25 84 ASP A N 1
ATOM 626 C CA . ASP A 1 84 ? 6.383 0.856 -12.682 1.00 98.25 84 ASP A CA 1
ATOM 627 C C . ASP A 1 84 ? 5.846 2.145 -11.998 1.00 98.25 84 ASP A C 1
ATOM 629 O O . ASP A 1 84 ? 5.400 3.081 -12.672 1.00 98.25 84 ASP A O 1
ATOM 633 N N . ILE A 1 85 ? 5.851 2.209 -10.654 1.00 97.75 85 ILE A N 1
ATOM 634 C CA . ILE A 1 85 ? 5.261 3.312 -9.886 1.00 97.75 85 ILE A CA 1
ATOM 635 C C . ILE A 1 85 ? 6.094 4.573 -10.096 1.00 97.75 85 ILE A C 1
ATOM 637 O O . ILE A 1 85 ? 7.252 4.653 -9.693 1.00 97.75 85 ILE A O 1
ATOM 641 N N . THR A 1 86 ? 5.462 5.596 -10.665 1.00 96.00 86 THR A N 1
ATOM 642 C CA . THR A 1 86 ? 6.082 6.915 -10.890 1.00 96.00 86 THR A CA 1
ATOM 643 C C . THR A 1 86 ? 5.395 8.035 -10.116 1.00 96.00 86 THR A C 1
ATOM 645 O O . THR A 1 86 ? 5.933 9.136 -10.020 1.00 96.00 86 THR A O 1
ATOM 648 N N . LYS A 1 87 ? 4.197 7.777 -9.572 1.00 96.50 87 LYS A N 1
ATOM 649 C CA . LYS A 1 87 ? 3.372 8.778 -8.889 1.00 96.50 87 LYS A CA 1
ATOM 650 C C . LYS A 1 87 ? 2.681 8.189 -7.665 1.00 96.50 87 LYS A C 1
ATOM 652 O O . LYS A 1 87 ? 2.103 7.102 -7.729 1.00 96.50 87 LYS A O 1
ATOM 657 N N . LEU A 1 88 ? 2.692 8.964 -6.586 1.00 95.88 88 LEU A N 1
ATOM 658 C CA . LEU A 1 88 ? 1.850 8.771 -5.412 1.00 95.88 88 LEU A CA 1
ATOM 659 C C . LEU A 1 88 ? 0.920 9.981 -5.311 1.00 95.88 88 LEU A C 1
ATOM 661 O O . LEU A 1 88 ? 1.388 11.118 -5.289 1.00 95.88 88 LEU A O 1
ATOM 665 N N . PHE A 1 89 ? -0.384 9.738 -5.270 1.00 94.00 89 PHE A N 1
ATOM 666 C CA . PHE A 1 89 ? -1.394 10.772 -5.094 1.00 94.00 89 PHE A CA 1
ATOM 667 C C . PHE A 1 89 ? -1.942 10.697 -3.678 1.00 94.00 89 PHE A C 1
ATOM 669 O O . PHE A 1 89 ? -2.450 9.657 -3.271 1.00 94.00 89 PHE A O 1
ATOM 676 N N . PHE A 1 90 ? -1.872 11.809 -2.956 1.00 90.81 90 PHE A N 1
ATOM 677 C CA . PHE A 1 90 ? -2.584 11.995 -1.700 1.00 90.81 90 PHE A CA 1
ATOM 678 C C . PHE A 1 90 ? -3.743 12.929 -1.995 1.00 90.81 90 PHE A C 1
ATOM 680 O O . PHE A 1 90 ? -3.534 14.111 -2.273 1.00 90.81 90 PHE A O 1
ATOM 687 N N . LEU A 1 91 ? -4.956 12.385 -2.014 1.00 87.62 91 LEU A N 1
ATOM 688 C CA . LEU A 1 91 ? -6.129 13.232 -2.126 1.00 87.62 91 LEU A CA 1
ATOM 689 C C . LEU A 1 91 ? -6.243 14.008 -0.808 1.00 87.62 91 LEU A C 1
ATOM 691 O O . LEU A 1 91 ? -6.133 13.426 0.271 1.00 87.62 91 LEU A O 1
ATOM 695 N N . GLN A 1 92 ? -6.440 15.322 -0.903 1.00 78.81 92 GLN A N 1
ATOM 696 C CA . GLN A 1 92 ? -6.865 16.151 0.219 1.00 78.81 92 GLN A CA 1
ATOM 697 C C . GLN A 1 92 ? -8.100 16.943 -0.220 1.00 78.81 92 GLN A C 1
ATOM 699 O O . GLN A 1 92 ? -8.001 17.841 -1.054 1.00 78.81 92 GLN A O 1
ATOM 704 N N . ILE A 1 93 ? -9.275 16.618 0.323 1.00 66.56 93 ILE A N 1
ATOM 705 C CA . ILE A 1 93 ? -10.425 17.525 0.279 1.00 66.56 93 ILE A CA 1
ATOM 706 C C . ILE A 1 93 ? -10.225 18.573 1.361 1.00 66.56 93 ILE A C 1
ATOM 708 O O . ILE A 1 93 ? -10.317 18.288 2.554 1.00 66.56 93 ILE A O 1
ATOM 712 N N . PHE A 1 94 ? -9.968 19.806 0.936 1.00 61.84 94 PHE A N 1
ATOM 713 C CA . PHE A 1 94 ? -10.103 20.954 1.815 1.00 61.84 94 PHE A CA 1
ATOM 714 C C . PHE A 1 94 ? -11.589 21.132 2.116 1.00 61.84 94 PHE A C 1
ATOM 716 O O . PHE A 1 94 ? -12.399 21.336 1.212 1.00 61.84 94 PHE A O 1
ATOM 723 N N . LYS A 1 95 ? -11.965 21.023 3.391 1.00 64.56 95 LYS A N 1
ATOM 724 C CA . LYS A 1 95 ? -13.320 21.352 3.828 1.00 64.56 95 LYS A CA 1
ATOM 725 C C . LYS A 1 95 ? -13.470 22.871 3.722 1.00 64.56 95 LYS A C 1
ATOM 727 O O . LYS A 1 95 ? -12.945 23.597 4.562 1.00 64.56 95 LYS A O 1
ATOM 732 N N . GLN A 1 96 ? -14.117 23.355 2.665 1.00 62.12 96 GLN A N 1
ATOM 733 C CA . GLN A 1 96 ? -14.450 24.771 2.538 1.00 62.12 96 GLN A CA 1
ATOM 734 C C . GLN A 1 96 ? -15.489 25.115 3.614 1.00 62.12 96 GLN A C 1
ATOM 736 O O . GLN A 1 96 ? -16.524 24.457 3.714 1.00 62.12 96 GLN A O 1
ATOM 741 N N . LEU A 1 97 ? -15.179 26.092 4.467 1.00 69.19 97 LEU A N 1
ATOM 742 C CA . LEU A 1 97 ? -16.132 26.650 5.423 1.00 69.19 97 LEU A CA 1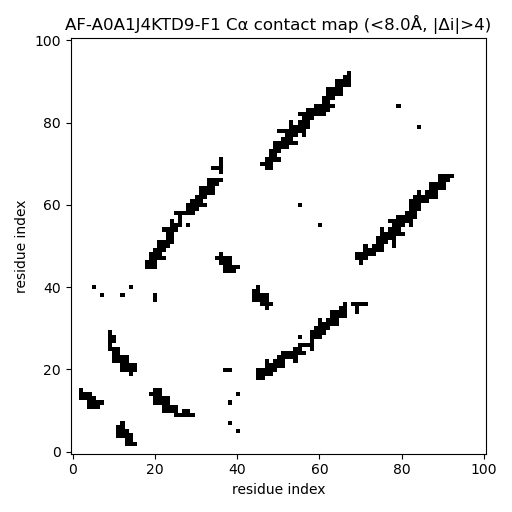
ATOM 743 C C . LEU A 1 97 ? -16.904 27.764 4.713 1.00 69.19 97 LEU A C 1
ATOM 745 O O . LEU A 1 97 ? -16.296 28.724 4.242 1.00 69.19 97 LEU A O 1
ATOM 749 N N . GLU A 1 98 ? -18.226 27.643 4.630 1.00 72.12 98 GLU A N 1
ATOM 750 C CA . GLU A 1 98 ? -19.083 28.766 4.251 1.00 72.12 98 GLU A CA 1
ATOM 751 C C . GLU A 1 98 ? -19.212 29.703 5.457 1.00 72.12 98 GLU A C 1
ATOM 753 O O . GLU A 1 98 ? -19.692 29.307 6.521 1.00 72.12 98 GLU A O 1
ATOM 758 N N . VAL A 1 99 ? -18.742 30.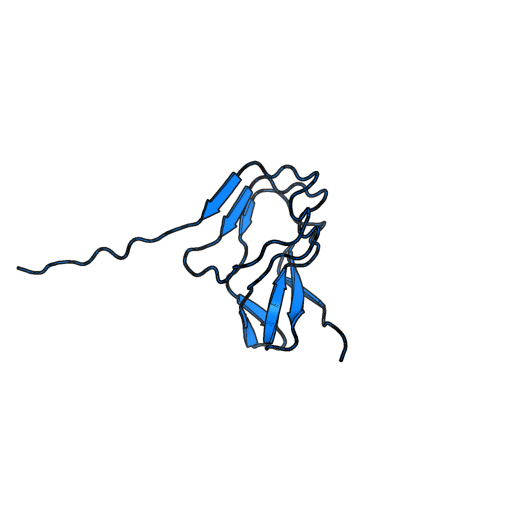944 5.308 1.00 77.75 99 VAL A N 1
ATOM 759 C CA . VAL A 1 99 ? -19.026 32.023 6.258 1.00 77.75 99 VAL A CA 1
ATOM 760 C C . VAL A 1 99 ? -20.311 32.687 5.784 1.00 77.75 99 VAL A C 1
ATOM 762 O O . VAL A 1 99 ? -20.294 33.444 4.817 1.00 77.75 99 VAL A O 1
ATOM 765 N N . ASN A 1 100 ? -21.427 32.378 6.443 1.00 74.69 100 ASN A N 1
ATOM 766 C CA . ASN A 1 100 ? -22.673 33.110 6.239 1.00 74.69 100 ASN A CA 1
ATOM 767 C C . ASN A 1 100 ? -22.574 34.426 7.022 1.00 74.69 100 ASN A C 1
ATOM 769 O O . ASN A 1 100 ? -22.480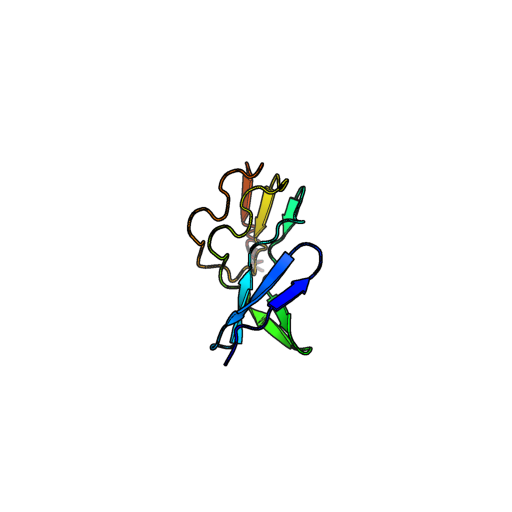 34.397 8.251 1.00 74.69 100 ASN A O 1
ATOM 773 N N . GLY A 1 101 ? -22.494 35.540 6.291 1.00 66.25 101 GLY A N 1
ATOM 774 C CA . GLY A 1 101 ? -22.545 36.901 6.835 1.00 66.25 101 GLY A CA 1
ATOM 775 C C . GLY A 1 101 ? -23.963 37.388 7.085 1.00 66.25 101 GLY A C 1
ATOM 776 O O . GLY A 1 101 ? -24.906 36.777 6.534 1.00 66.25 101 GLY A O 1
#

Organism: NCBI:txid1144522

pLDDT: mean 91.49, std 11.27, range [43.47, 98.5]

InterPro domains:
  IPR032675 Leucine-rich repeat domain superfamily [G3DSA:3.80.10.10] (1-98)

Sequence (101 aa):
MSKSKFAFGSLNFIVNKDGTATLAKSPNAKNIVTVPPYAVYNGNPIPVVELAESAFHQTKVSSIIFPNDSLVTKLGANCFSFSDITKLFFLQIFKQLEVNG

Radius of gyration: 15.11 Å; Cα contacts (8 Å, |Δi|>4): 236; chains: 1; bounding box: 34×54×31 Å